Protein AF-A0A959SY36-F1 (afdb_monomer_lite)

Structure (mmCIF, N/CA/C/O backbone):
data_AF-A0A959SY36-F1
#
_entry.id   AF-A0A959SY36-F1
#
loop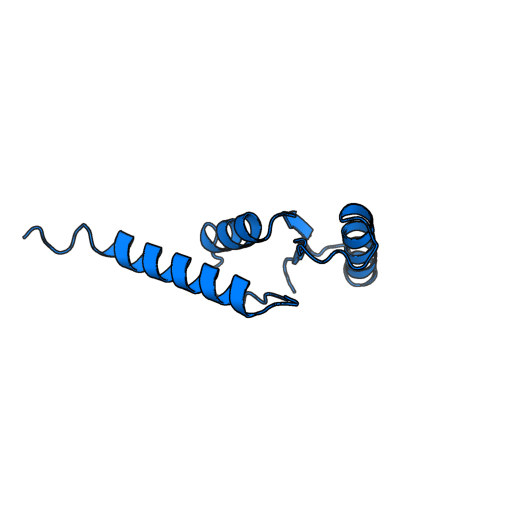_
_atom_site.group_PDB
_atom_site.id
_atom_site.type_symbol
_atom_site.label_atom_id
_atom_site.label_alt_id
_atom_site.label_comp_id
_atom_site.label_asym_id
_atom_site.label_entity_id
_atom_site.label_seq_id
_atom_site.pdbx_PDB_ins_code
_atom_site.Cartn_x
_atom_site.Cartn_y
_atom_site.Cartn_z
_atom_site.occupancy
_atom_site.B_iso_or_equiv
_atom_site.auth_seq_id
_atom_site.auth_comp_id
_atom_site.auth_asym_id
_atom_site.auth_atom_id
_atom_site.pdbx_PDB_model_num
ATOM 1 N N . PHE A 1 1 ? -2.548 -10.957 4.201 1.00 92.38 1 PHE A N 1
ATOM 2 C CA . PHE A 1 1 ? -3.091 -9.589 4.180 1.00 92.38 1 PHE A CA 1
ATOM 3 C C . PHE A 1 1 ? -4.477 -9.668 3.579 1.00 92.38 1 PHE A C 1
ATOM 5 O O . PHE A 1 1 ? -4.628 -10.387 2.599 1.00 92.38 1 PHE A O 1
ATOM 12 N N . ASP A 1 2 ? -5.456 -8.992 4.171 1.00 94.38 2 ASP A N 1
ATOM 13 C CA . ASP A 1 2 ? -6.851 -9.010 3.697 1.00 94.38 2 ASP A CA 1
ATOM 14 C C . ASP A 1 2 ? -7.132 -7.915 2.659 1.00 94.38 2 ASP A C 1
ATOM 16 O O . ASP A 1 2 ? -8.106 -7.985 1.922 1.00 94.38 2 ASP A O 1
ATOM 20 N N . GLU A 1 3 ? -6.267 -6.905 2.594 1.00 95.44 3 GLU A N 1
ATOM 21 C CA . GLU A 1 3 ? -6.270 -5.825 1.613 1.00 95.44 3 GLU A CA 1
ATOM 22 C C . GLU A 1 3 ? -4.825 -5.381 1.391 1.00 95.44 3 GLU A C 1
ATOM 24 O O . GLU A 1 3 ? -4.007 -5.412 2.319 1.00 95.44 3 GLU A O 1
ATOM 29 N N . ILE A 1 4 ? -4.501 -4.989 0.161 1.00 97.25 4 ILE A N 1
ATOM 30 C CA . ILE A 1 4 ? -3.172 -4.509 -0.209 1.00 97.25 4 ILE A CA 1
ATOM 31 C C . ILE A 1 4 ? -3.303 -3.166 -0.927 1.00 97.25 4 ILE A C 1
ATOM 33 O O . ILE A 1 4 ? -4.090 -3.008 -1.858 1.00 97.25 4 ILE A O 1
ATOM 37 N N . ILE A 1 5 ? -2.474 -2.204 -0.527 1.00 96.75 5 ILE A N 1
ATOM 38 C CA . ILE A 1 5 ? -2.291 -0.941 -1.243 1.00 96.75 5 ILE A CA 1
ATOM 39 C C . ILE A 1 5 ? -0.864 -0.930 -1.782 1.00 96.75 5 ILE A C 1
ATOM 41 O O . ILE A 1 5 ? 0.101 -0.942 -1.015 1.00 96.75 5 ILE A O 1
ATOM 45 N N . ILE A 1 6 ? -0.722 -0.915 -3.105 1.00 96.19 6 ILE A N 1
ATOM 46 C CA . ILE A 1 6 ? 0.569 -0.750 -3.767 1.00 96.19 6 ILE A CA 1
ATOM 47 C C . ILE A 1 6 ? 0.871 0.746 -3.843 1.00 96.19 6 ILE A C 1
ATOM 49 O O . ILE A 1 6 ? 0.159 1.505 -4.502 1.00 96.19 6 ILE A O 1
ATOM 53 N N . ARG A 1 7 ? 1.960 1.144 -3.189 1.00 93.25 7 ARG A N 1
ATOM 54 C CA . ARG A 1 7 ? 2.544 2.489 -3.244 1.00 93.25 7 ARG A CA 1
ATOM 55 C C . ARG A 1 7 ? 3.963 2.419 -3.788 1.00 93.25 7 ARG A C 1
ATOM 57 O O . ARG A 1 7 ? 4.625 1.390 -3.646 1.00 93.25 7 ARG A O 1
ATOM 64 N N . CYS A 1 8 ? 4.448 3.505 -4.374 1.00 89.19 8 CYS A N 1
ATOM 65 C CA . CYS A 1 8 ? 5.800 3.576 -4.913 1.00 89.19 8 CYS A CA 1
ATOM 66 C C . CYS A 1 8 ? 6.702 4.428 -4.023 1.00 89.19 8 CYS A C 1
ATOM 68 O O . CYS A 1 8 ? 6.322 5.494 -3.541 1.00 89.19 8 CYS A O 1
ATOM 70 N N . ASP A 1 9 ? 7.926 3.946 -3.834 1.00 81.19 9 ASP A N 1
ATOM 71 C CA . ASP A 1 9 ? 9.001 4.742 -3.257 1.00 81.19 9 ASP A CA 1
ATOM 72 C C . ASP A 1 9 ? 9.619 5.651 -4.332 1.00 81.19 9 ASP A C 1
ATOM 74 O O . ASP A 1 9 ? 9.452 5.425 -5.533 1.00 81.19 9 ASP A O 1
ATOM 78 N N . LYS A 1 10 ? 10.408 6.643 -3.913 1.00 79.75 10 LYS A N 1
ATOM 79 C CA . LYS A 1 10 ? 11.229 7.449 -4.831 1.00 79.75 10 LYS A CA 1
ATOM 80 C C . LYS A 1 10 ? 12.320 6.599 -5.494 1.00 79.75 10 LYS A C 1
ATOM 82 O O . LYS A 1 10 ? 12.790 6.921 -6.583 1.00 79.75 10 LYS A O 1
ATOM 87 N N . ASN A 1 11 ? 12.721 5.509 -4.841 1.00 82.50 11 ASN A N 1
ATOM 88 C CA . ASN A 1 11 ? 13.777 4.615 -5.303 1.00 82.50 11 ASN A CA 1
ATOM 89 C C . ASN A 1 11 ? 13.229 3.483 -6.184 1.00 82.50 11 ASN A C 1
ATOM 91 O O . ASN A 1 11 ? 12.920 2.396 -5.702 1.00 82.50 11 ASN A O 1
ATOM 95 N N . LEU A 1 12 ? 13.185 3.702 -7.5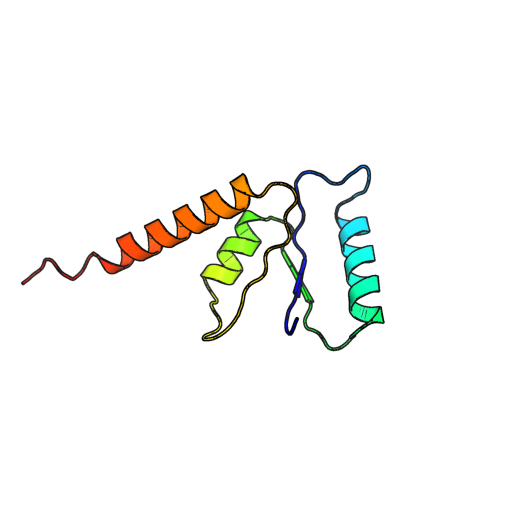01 1.00 86.00 12 LEU A N 1
ATOM 96 C CA . LEU A 1 12 ? 12.664 2.716 -8.463 1.00 86.00 12 LEU A CA 1
ATOM 97 C C . LEU A 1 12 ? 13.701 1.672 -8.934 1.00 86.00 12 LEU A C 1
ATOM 99 O O . LEU A 1 12 ? 13.408 0.832 -9.780 1.00 86.00 12 LEU A O 1
ATOM 103 N N . ARG A 1 13 ? 14.933 1.715 -8.402 1.00 85.56 13 ARG A N 1
ATOM 104 C CA . ARG A 1 13 ? 16.006 0.717 -8.628 1.00 85.56 13 ARG A CA 1
ATOM 105 C C . ARG A 1 13 ? 16.237 0.351 -10.108 1.00 85.56 13 ARG A C 1
ATOM 107 O O . ARG A 1 13 ? 16.503 -0.802 -10.434 1.00 85.56 13 ARG A O 1
ATOM 114 N N . GLY A 1 14 ? 16.152 1.345 -10.995 1.00 90.12 14 GLY A N 1
ATOM 115 C CA . GLY A 1 14 ? 16.389 1.182 -12.434 1.00 90.12 14 GLY A CA 1
ATOM 116 C C . GLY A 1 14 ? 15.204 0.632 -13.237 1.00 90.12 14 GLY A C 1
ATOM 117 O O . GLY A 1 14 ? 15.385 0.307 -14.405 1.00 90.12 14 GLY A O 1
ATOM 118 N N . ARG A 1 15 ? 14.015 0.531 -12.637 1.00 92.31 15 ARG A N 1
ATOM 119 C CA . ARG A 1 15 ? 12.751 0.200 -13.312 1.00 92.31 15 ARG A CA 1
ATOM 120 C C . ARG A 1 15 ? 11.809 1.399 -13.301 1.00 92.31 15 ARG A C 1
ATOM 122 O O . ARG A 1 15 ? 12.035 2.378 -12.591 1.00 92.31 15 ARG A O 1
ATOM 129 N N . THR A 1 16 ? 10.746 1.324 -14.084 1.00 93.31 16 THR A N 1
ATOM 130 C CA . THR A 1 16 ? 9.618 2.256 -13.998 1.00 93.31 16 THR A CA 1
ATOM 131 C C . THR A 1 16 ? 8.672 1.857 -12.863 1.00 93.31 16 THR A C 1
ATOM 133 O O . THR A 1 16 ? 8.652 0.705 -12.422 1.00 93.31 16 THR A O 1
ATOM 136 N N . ALA A 1 17 ? 7.873 2.811 -12.379 1.00 91.62 17 ALA A N 1
ATOM 137 C CA . ALA A 1 17 ? 6.848 2.529 -11.375 1.00 91.62 17 ALA A CA 1
ATOM 138 C C . ALA A 1 17 ? 5.845 1.480 -11.882 1.00 91.62 17 ALA A C 1
ATOM 140 O O . ALA A 1 17 ? 5.544 0.530 -11.164 1.00 91.62 17 ALA A O 1
ATOM 141 N N . ASP A 1 18 ? 5.410 1.601 -13.138 1.00 93.69 18 ASP A N 1
ATOM 142 C CA . ASP A 1 18 ? 4.441 0.692 -13.756 1.00 93.69 18 ASP A CA 1
ATOM 143 C C . ASP A 1 18 ? 4.959 -0.746 -13.846 1.00 93.69 18 ASP A C 1
ATOM 145 O O . ASP A 1 18 ? 4.223 -1.683 -13.543 1.00 93.69 18 ASP A O 1
ATOM 149 N N . GLU A 1 19 ? 6.239 -0.940 -14.185 1.00 94.81 19 GLU A N 1
ATOM 150 C CA . GLU A 1 19 ? 6.858 -2.271 -14.189 1.00 94.81 19 GLU A CA 1
ATOM 151 C C . GLU A 1 19 ? 6.879 -2.894 -12.791 1.00 94.81 19 GLU A C 1
ATOM 153 O O . GLU A 1 19 ? 6.582 -4.077 -12.636 1.00 94.81 19 GLU A O 1
ATOM 158 N N . ILE A 1 20 ? 7.224 -2.114 -11.762 1.00 93.88 20 ILE A N 1
ATOM 159 C CA . ILE A 1 20 ? 7.245 -2.605 -10.378 1.00 93.88 20 ILE A CA 1
ATOM 160 C C . ILE A 1 20 ? 5.826 -2.950 -9.920 1.00 93.88 20 ILE A C 1
ATOM 162 O O . ILE A 1 20 ? 5.612 -4.019 -9.354 1.00 93.88 20 ILE A O 1
ATOM 166 N N . ILE A 1 21 ? 4.854 -2.073 -10.185 1.00 94.88 21 ILE A N 1
ATOM 167 C CA . ILE A 1 21 ? 3.442 -2.303 -9.860 1.00 94.88 21 ILE A CA 1
ATOM 168 C C . ILE A 1 21 ? 2.941 -3.570 -10.561 1.00 94.88 21 ILE A C 1
ATOM 170 O O . ILE A 1 21 ? 2.273 -4.382 -9.926 1.00 94.88 21 ILE A O 1
ATOM 174 N N . GLY A 1 22 ? 3.283 -3.759 -11.837 1.00 96.38 22 GLY A N 1
ATOM 175 C CA . GLY A 1 22 ? 2.923 -4.947 -12.607 1.00 96.38 22 GLY A CA 1
ATOM 176 C C . GLY A 1 22 ? 3.460 -6.232 -11.980 1.00 96.38 22 GLY A C 1
ATOM 177 O O . GLY A 1 22 ? 2.688 -7.153 -11.731 1.00 96.38 22 GLY A O 1
ATOM 178 N N . LEU A 1 23 ? 4.750 -6.260 -11.634 1.00 95.94 23 LEU A N 1
ATOM 179 C CA . LEU A 1 23 ? 5.376 -7.414 -10.975 1.00 95.94 23 LEU A CA 1
ATOM 180 C C . LEU A 1 23 ? 4.757 -7.718 -9.605 1.00 95.94 23 LEU A C 1
ATOM 182 O O . LEU A 1 23 ? 4.580 -8.880 -9.246 1.00 95.94 23 LEU A O 1
ATOM 186 N N . LEU A 1 24 ? 4.426 -6.682 -8.829 1.00 95.81 24 LEU A N 1
ATOM 187 C CA . LEU A 1 24 ? 3.756 -6.856 -7.541 1.00 95.81 24 LEU A CA 1
ATOM 188 C C . LEU A 1 24 ? 2.353 -7.437 -7.720 1.00 95.81 24 LEU A C 1
ATOM 190 O O . LEU A 1 24 ? 2.000 -8.367 -6.999 1.00 95.81 24 LEU A O 1
ATOM 194 N N . LYS A 1 25 ? 1.574 -6.930 -8.683 1.00 96.88 25 LYS A N 1
ATOM 195 C CA . LYS A 1 25 ? 0.244 -7.466 -9.000 1.00 96.88 25 LYS A CA 1
ATOM 196 C C . LYS A 1 25 ? 0.315 -8.927 -9.425 1.00 96.88 25 LYS A C 1
ATOM 198 O O . LYS A 1 25 ? -0.390 -9.738 -8.842 1.00 96.88 25 LYS A O 1
ATOM 203 N N . GLU A 1 26 ? 1.218 -9.268 -10.343 1.00 98.06 26 GLU A N 1
ATOM 204 C CA . GLU A 1 26 ? 1.431 -10.650 -10.790 1.00 98.06 26 GLU A CA 1
ATOM 205 C C . GLU A 1 26 ? 1.739 -11.578 -9.605 1.00 98.06 26 GLU A C 1
ATOM 207 O O . GLU A 1 26 ? 1.107 -12.622 -9.440 1.00 98.06 26 GLU A O 1
ATOM 212 N N . GLY A 1 27 ? 2.666 -11.174 -8.729 1.00 97.69 27 GLY A N 1
ATOM 213 C CA . GLY A 1 27 ? 3.012 -11.946 -7.538 1.00 97.69 27 GLY A CA 1
ATOM 214 C C . GLY A 1 27 ? 1.840 -12.112 -6.566 1.00 97.69 27 GLY A C 1
ATOM 215 O O . GLY A 1 27 ? 1.615 -13.215 -6.069 1.00 97.69 27 GLY A O 1
ATOM 216 N N . ILE A 1 28 ? 1.073 -11.048 -6.316 1.00 97.44 28 ILE A N 1
ATOM 217 C CA . ILE A 1 28 ? -0.100 -11.080 -5.431 1.00 97.44 28 ILE A CA 1
ATOM 218 C C . ILE A 1 28 ? -1.180 -12.007 -6.003 1.00 97.44 28 ILE A C 1
ATOM 220 O O . ILE A 1 28 ? -1.632 -12.917 -5.307 1.00 97.44 28 ILE A O 1
ATOM 224 N N . GLU A 1 29 ? -1.543 -11.817 -7.272 1.00 96.81 29 GLU A N 1
ATOM 225 C CA . GLU A 1 29 ? -2.576 -12.590 -7.970 1.00 96.81 29 GLU A CA 1
ATOM 226 C C . GLU A 1 29 ? -2.205 -14.075 -8.073 1.00 96.81 29 GLU A C 1
ATOM 228 O O . GLU A 1 29 ? -3.076 -14.936 -7.953 1.00 96.81 29 GLU A O 1
ATOM 233 N N . SER A 1 30 ? -0.911 -14.394 -8.211 1.00 98.12 30 SER A N 1
ATOM 234 C CA . SER A 1 30 ? -0.427 -15.782 -8.234 1.00 98.12 30 SER A CA 1
ATOM 235 C C . SER A 1 30 ? -0.653 -16.545 -6.921 1.00 98.12 30 SER A C 1
ATOM 237 O O . SER A 1 30 ? -0.696 -17.775 -6.928 1.00 98.12 30 SER A O 1
ATOM 239 N N . VAL A 1 31 ? -0.791 -15.832 -5.796 1.00 97.38 31 VAL A N 1
ATOM 240 C CA . VAL A 1 31 ? -1.003 -16.421 -4.464 1.00 97.38 31 VAL A CA 1
ATOM 241 C C . VAL A 1 31 ? -2.473 -16.365 -4.066 1.00 97.38 31 VAL A C 1
ATOM 243 O O . VAL A 1 31 ? -3.014 -17.355 -3.577 1.00 97.38 31 VAL A O 1
ATOM 246 N N . ASN A 1 32 ? -3.115 -15.210 -4.241 1.00 96.56 32 ASN A N 1
ATOM 247 C CA . ASN A 1 32 ? -4.530 -15.025 -3.956 1.00 96.56 32 ASN A CA 1
ATOM 248 C C . ASN A 1 32 ? -5.126 -13.976 -4.913 1.00 96.56 32 ASN A C 1
ATOM 250 O O . ASN A 1 32 ? -4.939 -12.783 -4.675 1.00 96.56 32 ASN A O 1
ATOM 254 N N . PRO A 1 33 ? -5.866 -14.383 -5.958 1.00 95.81 33 PRO A N 1
ATOM 255 C CA . PRO A 1 33 ? -6.470 -13.451 -6.911 1.00 95.81 33 PRO A CA 1
ATOM 256 C C . PRO A 1 33 ? -7.659 -12.666 -6.334 1.00 95.81 33 PRO A C 1
ATOM 258 O O . PRO A 1 33 ? -8.034 -11.642 -6.896 1.00 95.81 33 PRO A O 1
ATOM 261 N N . ASP A 1 34 ? -8.238 -13.114 -5.214 1.00 97.06 34 ASP A N 1
ATOM 262 C CA . ASP A 1 34 ? -9.423 -12.492 -4.612 1.00 97.06 34 ASP A CA 1
ATOM 263 C C . ASP A 1 34 ? -9.073 -11.399 -3.589 1.00 97.06 34 ASP A C 1
ATOM 265 O O . ASP A 1 34 ? -9.968 -10.736 -3.059 1.00 97.06 34 ASP A O 1
ATOM 269 N N . VAL A 1 35 ? -7.784 -11.196 -3.275 1.00 97.19 35 VAL A N 1
ATOM 270 C CA . VAL A 1 35 ? -7.380 -10.122 -2.361 1.00 97.19 35 VAL A CA 1
ATOM 271 C C . VAL A 1 35 ? -7.585 -8.760 -3.039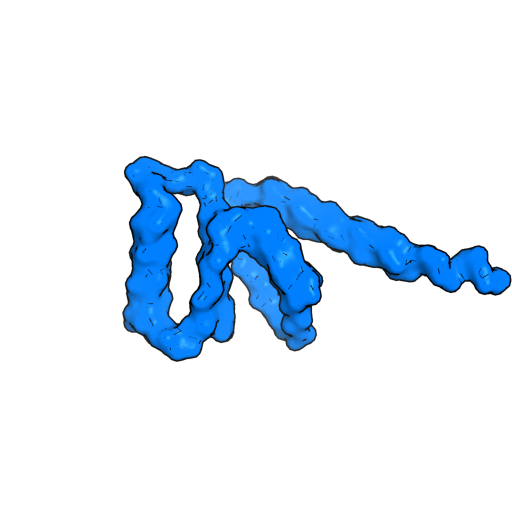 1.00 97.19 35 VAL A C 1
ATOM 273 O O . VAL A 1 35 ? -7.059 -8.532 -4.128 1.00 97.19 35 VAL A O 1
ATOM 276 N N . PRO A 1 36 ? -8.317 -7.814 -2.425 1.00 96.44 36 PRO A N 1
ATOM 277 C CA . PRO A 1 36 ? -8.445 -6.469 -2.964 1.00 96.44 36 PRO A CA 1
ATOM 278 C C . PRO A 1 36 ? -7.084 -5.770 -3.036 1.00 96.44 36 PRO A C 1
ATOM 280 O O . PRO A 1 36 ? -6.381 -5.648 -2.026 1.00 96.44 36 PRO A O 1
ATOM 283 N N . VAL A 1 37 ? -6.737 -5.279 -4.228 1.00 97.25 37 VAL A N 1
ATOM 284 C CA . VAL A 1 37 ? -5.512 -4.511 -4.478 1.00 97.25 37 VAL A CA 1
ATOM 285 C C . VAL A 1 37 ? -5.863 -3.129 -5.017 1.00 97.25 37 VAL A C 1
ATOM 287 O O . VAL A 1 37 ? -6.426 -2.999 -6.104 1.00 97.25 37 VAL A O 1
ATOM 290 N N . ALA A 1 38 ? -5.476 -2.086 -4.287 1.00 96.56 38 ALA A N 1
ATOM 291 C CA . ALA A 1 38 ? -5.515 -0.703 -4.757 1.00 96.56 38 ALA A CA 1
ATOM 292 C C . ALA A 1 38 ? -4.105 -0.217 -5.120 1.00 96.56 38 ALA A C 1
ATOM 294 O O . ALA A 1 38 ? -3.109 -0.701 -4.584 1.00 96.56 38 ALA A O 1
ATOM 295 N N . VAL A 1 39 ? -4.008 0.763 -6.019 1.00 96.88 39 VAL A N 1
ATOM 296 C CA . VAL A 1 39 ? -2.739 1.424 -6.355 1.00 96.88 39 VAL A CA 1
ATOM 297 C C . VAL A 1 39 ? -2.856 2.900 -6.001 1.00 96.88 39 VAL A C 1
ATOM 299 O O . VAL A 1 39 ? -3.649 3.616 -6.604 1.00 96.88 39 VAL A O 1
ATOM 302 N N . ILE A 1 40 ? -2.051 3.344 -5.039 1.00 95.56 40 ILE A N 1
ATOM 303 C CA . ILE A 1 40 ? -1.891 4.752 -4.665 1.00 95.56 40 ILE A CA 1
ATOM 304 C C . ILE A 1 40 ? -0.390 5.025 -4.696 1.00 95.56 40 ILE A C 1
ATOM 306 O O . ILE A 1 40 ? 0.321 4.800 -3.720 1.00 95.56 40 ILE A O 1
ATOM 310 N N . ALA A 1 41 ? 0.116 5.418 -5.867 1.00 91.44 41 ALA A N 1
ATOM 311 C CA . ALA A 1 41 ? 1.554 5.455 -6.132 1.00 91.44 41 ALA A CA 1
ATOM 312 C C . ALA A 1 41 ? 2.306 6.436 -5.219 1.00 91.44 41 ALA A C 1
ATOM 314 O O . ALA A 1 41 ? 3.442 6.163 -4.839 1.00 91.44 41 ALA A O 1
ATOM 315 N N . ASN A 1 42 ? 1.682 7.555 -4.849 1.00 90.38 42 ASN A N 1
ATOM 316 C CA . ASN A 1 42 ? 2.267 8.531 -3.941 1.00 90.38 42 ASN A CA 1
ATOM 317 C C . ASN A 1 42 ? 2.178 8.041 -2.489 1.00 90.38 42 ASN A C 1
ATOM 319 O O . ASN A 1 42 ? 1.093 7.800 -1.965 1.00 90.38 42 ASN A O 1
ATOM 323 N N . GLU A 1 43 ? 3.328 7.941 -1.823 1.00 88.31 43 GLU A N 1
ATOM 324 C CA . GLU A 1 43 ? 3.423 7.506 -0.429 1.00 88.31 43 GLU A CA 1
ATOM 325 C C . GLU A 1 43 ? 2.570 8.342 0.532 1.00 88.31 43 GLU A C 1
ATOM 327 O O . GLU A 1 43 ? 1.853 7.777 1.354 1.00 88.31 43 GLU A O 1
ATOM 332 N N . ASN A 1 44 ? 2.609 9.672 0.422 1.00 89.62 44 ASN A N 1
ATOM 333 C CA . ASN A 1 44 ? 1.859 10.539 1.330 1.00 89.62 44 ASN A CA 1
ATOM 334 C C . ASN A 1 44 ? 0.353 10.366 1.141 1.00 89.62 44 ASN A C 1
ATOM 336 O O . ASN A 1 44 ? -0.373 10.277 2.125 1.00 89.62 44 ASN A O 1
ATOM 340 N N . GLU A 1 45 ? -0.104 10.263 -0.108 1.00 93.50 45 GLU A N 1
ATOM 341 C CA . GLU A 1 45 ? -1.520 10.034 -0.418 1.00 93.50 45 GLU A CA 1
ATOM 342 C C . GLU A 1 45 ? -1.982 8.661 0.082 1.00 93.50 45 GLU A C 1
ATOM 344 O O . GLU A 1 45 ? -3.080 8.540 0.617 1.00 93.50 45 GLU A O 1
ATOM 349 N N . ALA A 1 46 ? -1.137 7.629 -0.023 1.00 93.50 46 ALA A N 1
ATOM 350 C CA . ALA A 1 46 ? -1.448 6.300 0.495 1.00 93.50 46 ALA A CA 1
ATOM 351 C C . ALA A 1 46 ? -1.574 6.302 2.027 1.00 93.50 46 ALA A C 1
ATOM 353 O O . ALA A 1 46 ? -2.509 5.714 2.572 1.00 93.50 46 ALA A O 1
ATOM 354 N N . LEU A 1 47 ? -0.655 6.986 2.721 1.00 91.56 47 LEU A N 1
ATOM 355 C CA . LEU A 1 47 ? -0.691 7.135 4.178 1.00 91.56 47 LEU A CA 1
ATOM 356 C C . LEU A 1 47 ? -1.896 7.965 4.638 1.00 91.56 47 LEU A C 1
ATOM 358 O O . LEU A 1 47 ? -2.553 7.606 5.612 1.00 91.56 47 LEU A O 1
ATOM 362 N N . GLU A 1 48 ? -2.225 9.043 3.929 1.00 93.31 48 GLU A N 1
ATOM 363 C CA . GLU A 1 48 ? -3.410 9.853 4.220 1.00 93.31 48 GLU A CA 1
ATOM 364 C C . GLU A 1 48 ? -4.704 9.075 3.971 1.00 93.31 48 GLU A C 1
ATOM 366 O O . GLU A 1 48 ? -5.618 9.143 4.791 1.00 93.31 48 GLU A O 1
ATOM 371 N N . TYR A 1 49 ? -4.766 8.273 2.905 1.00 94.44 49 TYR A N 1
ATOM 372 C CA . TYR A 1 49 ? -5.920 7.430 2.604 1.00 94.44 49 TYR A CA 1
ATOM 373 C C . TYR A 1 49 ? -6.220 6.435 3.731 1.00 94.44 49 TYR A C 1
ATOM 375 O O . TYR A 1 49 ? -7.366 6.364 4.178 1.00 94.44 49 TYR A O 1
ATOM 383 N N . ILE A 1 50 ? -5.21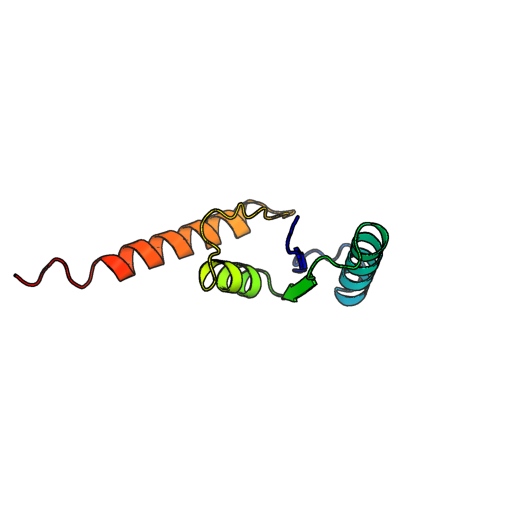1 5.703 4.226 1.00 93.25 50 ILE A N 1
ATOM 384 C CA . ILE A 1 50 ? -5.416 4.738 5.321 1.00 93.25 50 ILE A CA 1
ATOM 385 C C . ILE A 1 50 ? -5.745 5.423 6.649 1.00 93.25 50 ILE A C 1
ATOM 387 O O . ILE A 1 50 ? -6.469 4.848 7.458 1.00 93.25 50 ILE A O 1
ATOM 391 N N . TYR A 1 51 ? -5.244 6.643 6.867 1.00 90.88 51 TYR A N 1
ATOM 392 C CA . TYR A 1 51 ? -5.534 7.420 8.071 1.00 90.88 51 TYR A CA 1
ATOM 393 C C . TYR A 1 51 ? -6.960 7.973 8.070 1.00 90.88 51 TYR A C 1
ATOM 395 O O . TYR A 1 51 ? -7.618 7.985 9.103 1.00 90.88 51 TYR A O 1
ATOM 403 N N . ALA A 1 52 ? -7.449 8.412 6.907 1.00 92.62 52 ALA A N 1
ATOM 404 C CA . ALA A 1 52 ? -8.804 8.930 6.738 1.00 92.62 52 ALA A CA 1
ATOM 405 C C . ALA A 1 52 ? -9.876 7.824 6.707 1.00 92.62 52 ALA A C 1
ATOM 407 O O . ALA A 1 52 ? -11.043 8.095 6.984 1.00 92.62 52 ALA A O 1
ATOM 408 N N . HIS A 1 53 ? -9.491 6.582 6.395 1.00 92.56 53 HIS A N 1
ATOM 409 C CA . HIS A 1 53 ? -10.396 5.431 6.313 1.00 92.56 53 HIS A CA 1
ATOM 410 C C . HIS A 1 53 ? -9.937 4.280 7.227 1.00 92.56 53 HIS A C 1
ATOM 412 O O . HIS A 1 53 ? -9.655 3.174 6.745 1.00 92.56 53 HIS A O 1
ATOM 418 N N . PRO A 1 54 ? -9.839 4.508 8.550 1.00 91.50 54 PRO A N 1
ATOM 419 C CA . PRO A 1 54 ? -9.368 3.485 9.465 1.00 91.50 54 PRO A CA 1
ATOM 420 C C . PRO A 1 54 ? -10.398 2.356 9.577 1.00 91.50 54 PRO A C 1
ATOM 422 O O . PRO A 1 54 ? -11.596 2.580 9.763 1.00 91.50 54 PRO A O 1
ATOM 425 N N . LYS A 1 55 ? -9.928 1.111 9.506 1.00 92.38 55 LYS A N 1
ATOM 426 C CA . LYS A 1 55 ? -10.733 -0.074 9.803 1.00 92.38 55 LYS A CA 1
ATOM 427 C C . LYS A 1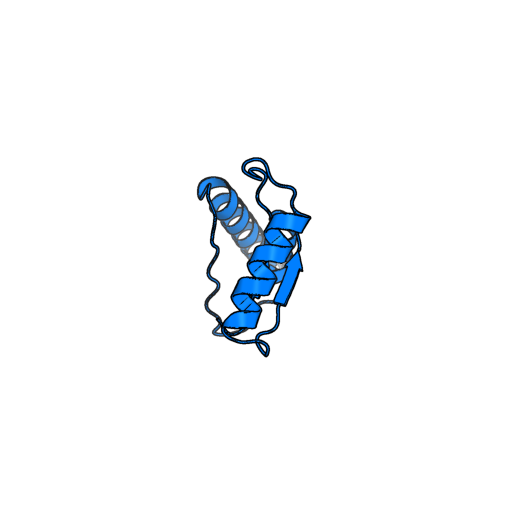 55 ? -10.526 -0.458 11.262 1.00 92.38 55 LYS A C 1
ATOM 429 O O . LYS A 1 55 ? -9.419 -0.808 11.668 1.00 92.38 55 LYS A O 1
ATOM 434 N N . GLN A 1 56 ? -11.595 -0.402 12.055 1.00 92.56 56 GLN A N 1
ATOM 435 C CA . GLN A 1 56 ? -11.534 -0.755 13.473 1.00 92.56 56 GLN A CA 1
ATOM 436 C C . GLN A 1 56 ? -11.005 -2.184 13.656 1.00 92.56 56 GLN A C 1
ATOM 438 O O . GLN A 1 56 ? -11.514 -3.125 13.051 1.00 92.56 56 GLN A O 1
ATOM 443 N N . GLY A 1 57 ? -9.989 -2.342 14.509 1.00 93.56 57 GLY A N 1
ATOM 444 C CA . GLY A 1 57 ? -9.350 -3.635 14.776 1.00 93.56 57 GLY A CA 1
ATOM 445 C C . GLY A 1 57 ? -8.365 -4.109 13.699 1.00 93.56 57 GLY A C 1
ATOM 446 O O . GLY A 1 57 ? -7.834 -5.210 13.827 1.00 93.56 57 GLY A O 1
ATOM 447 N N . ALA A 1 58 ? -8.095 -3.309 12.662 1.00 94.88 58 ALA A N 1
ATOM 448 C CA . ALA A 1 58 ? -7.124 -3.661 11.632 1.00 94.88 58 ALA A CA 1
ATOM 449 C C . ALA A 1 58 ? -5.673 -3.438 12.087 1.00 94.88 58 ALA A C 1
ATOM 451 O O . ALA A 1 58 ? -5.354 -2.485 12.801 1.00 94.88 58 ALA A O 1
ATOM 452 N N . LEU A 1 59 ? -4.776 -4.304 11.606 1.00 94.62 59 LEU A N 1
ATOM 453 C CA . LEU A 1 59 ? -3.329 -4.136 11.708 1.00 94.62 59 LEU A CA 1
ATOM 454 C C . LEU A 1 59 ? -2.779 -3.642 10.367 1.00 94.62 59 LEU A C 1
ATOM 456 O O . LEU A 1 59 ? -2.758 -4.382 9.384 1.00 94.62 59 LEU A O 1
ATOM 460 N N . TYR A 1 60 ? -2.276 -2.412 10.346 1.00 93.12 60 TYR A N 1
ATOM 461 C CA . TYR A 1 60 ? -1.627 -1.837 9.171 1.00 93.12 60 TYR A CA 1
ATOM 462 C C . TYR A 1 60 ? -0.131 -2.164 9.177 1.00 93.12 60 TYR A C 1
ATOM 464 O O . TYR A 1 60 ? 0.580 -1.841 10.127 1.00 93.12 60 TYR A O 1
ATOM 472 N N . THR A 1 61 ? 0.352 -2.795 8.105 1.00 94.06 61 THR A N 1
ATOM 473 C CA . THR A 1 61 ? 1.779 -3.093 7.906 1.00 94.06 61 THR A CA 1
ATOM 474 C C . THR A 1 61 ? 2.315 -2.254 6.755 1.00 94.06 61 THR A C 1
ATOM 476 O O . THR A 1 61 ? 1.866 -2.404 5.622 1.00 94.06 61 THR A O 1
ATOM 479 N N . ILE A 1 62 ? 3.286 -1.384 7.036 1.00 90.62 62 ILE A N 1
ATOM 480 C CA . ILE A 1 62 ? 3.900 -0.508 6.033 1.00 90.62 62 ILE A CA 1
ATOM 481 C C . ILE A 1 62 ? 5.286 -1.053 5.692 1.00 90.62 62 ILE A C 1
ATOM 483 O O . ILE A 1 62 ? 6.200 -1.015 6.513 1.00 90.62 62 ILE A O 1
ATOM 487 N N . MET A 1 63 ? 5.449 -1.549 4.467 1.00 88.94 63 MET A N 1
ATOM 488 C CA . MET A 1 63 ? 6.746 -1.988 3.952 1.00 88.94 63 MET A CA 1
ATOM 489 C C . MET A 1 63 ? 7.441 -0.801 3.279 1.00 88.94 63 MET A C 1
ATOM 491 O O . MET A 1 63 ? 6.983 -0.318 2.240 1.00 88.94 63 MET A O 1
ATOM 495 N N . CYS A 1 64 ? 8.530 -0.308 3.872 1.00 81.81 64 CYS A N 1
ATOM 496 C CA . CYS A 1 64 ? 9.314 0.806 3.338 1.00 81.81 64 CYS A CA 1
ATOM 497 C C . CYS A 1 64 ? 10.822 0.571 3.427 1.00 81.81 64 CYS A C 1
ATOM 499 O O . CYS A 1 64 ? 11.296 -0.136 4.310 1.00 81.81 64 CYS A O 1
ATOM 501 N N . ASP A 1 65 ? 11.552 1.146 2.467 1.00 77.19 65 ASP A N 1
ATOM 502 C CA . ASP A 1 65 ? 13.016 1.064 2.382 1.00 77.19 65 ASP A CA 1
ATOM 503 C C . ASP A 1 65 ? 13.662 2.082 3.339 1.00 77.19 65 ASP A C 1
ATOM 505 O O . ASP A 1 65 ? 14.636 1.789 4.028 1.00 77.19 65 ASP A O 1
ATOM 509 N N . VAL A 1 66 ? 13.057 3.272 3.453 1.00 78.81 66 VAL A N 1
ATOM 510 C CA . VAL A 1 66 ? 13.466 4.328 4.387 1.00 78.81 66 VAL A CA 1
ATOM 511 C C . VAL A 1 66 ? 12.393 4.522 5.457 1.00 78.81 66 VAL A C 1
ATOM 513 O O . VAL A 1 66 ? 11.365 5.150 5.225 1.00 78.81 66 VAL A O 1
ATOM 516 N N . VAL A 1 67 ? 12.661 4.020 6.664 1.00 79.44 67 VAL A N 1
ATOM 517 C CA . VAL A 1 67 ? 11.701 4.036 7.786 1.00 79.44 67 VAL A CA 1
ATOM 518 C C . VAL A 1 67 ? 11.411 5.448 8.311 1.00 79.44 67 VAL A C 1
ATOM 520 O O . VAL A 1 67 ? 10.295 5.721 8.750 1.00 79.44 67 VAL A O 1
ATOM 523 N N . ALA A 1 68 ? 12.395 6.354 8.264 1.00 81.81 68 ALA A N 1
ATOM 524 C CA . ALA A 1 68 ? 12.277 7.689 8.856 1.00 81.81 68 ALA A CA 1
ATOM 525 C C . ALA A 1 68 ? 11.112 8.503 8.263 1.00 81.81 68 ALA A C 1
ATOM 527 O O . ALA A 1 68 ? 10.316 9.052 9.017 1.00 81.81 68 ALA A O 1
ATOM 528 N N . GLY A 1 69 ? 10.958 8.507 6.932 1.00 79.50 69 GLY A N 1
ATOM 529 C CA . GLY A 1 69 ? 9.913 9.288 6.257 1.00 79.50 69 GLY A CA 1
ATOM 530 C C . GLY A 1 69 ? 8.498 8.838 6.625 1.00 79.50 69 GLY A C 1
ATOM 531 O O . GLY A 1 69 ? 7.670 9.656 7.023 1.00 79.50 69 GLY A O 1
ATOM 532 N N . ALA A 1 70 ? 8.247 7.526 6.580 1.00 80.31 70 ALA A N 1
ATOM 533 C CA . ALA A 1 70 ? 6.954 6.966 6.964 1.00 80.31 70 ALA A CA 1
ATOM 534 C C . ALA A 1 70 ? 6.634 7.237 8.443 1.00 80.31 70 ALA A C 1
ATOM 536 O O . ALA A 1 70 ? 5.510 7.608 8.780 1.00 80.31 70 ALA A O 1
ATOM 537 N N . LEU A 1 71 ? 7.621 7.092 9.335 1.00 85.94 71 LEU A N 1
ATOM 538 C CA . LEU A 1 71 ? 7.431 7.340 10.764 1.00 85.94 71 LEU A CA 1
ATOM 539 C C . LEU A 1 71 ? 7.109 8.810 11.056 1.00 85.94 71 LEU A C 1
ATOM 541 O O . LEU A 1 71 ? 6.224 9.086 11.868 1.00 85.94 71 LEU A O 1
ATOM 545 N N . ASP A 1 72 ? 7.803 9.739 10.401 1.00 88.75 72 ASP A N 1
ATOM 546 C CA . ASP A 1 72 ? 7.578 11.173 10.577 1.00 88.75 72 ASP A CA 1
ATOM 547 C C . ASP A 1 72 ? 6.177 11.576 10.105 1.00 88.75 72 ASP A C 1
ATOM 549 O O . ASP A 1 72 ? 5.465 12.256 10.846 1.00 88.75 72 ASP A O 1
ATOM 553 N N . LYS A 1 73 ? 5.715 11.064 8.954 1.00 85.75 73 LYS A N 1
ATOM 554 C CA . LYS A 1 73 ? 4.349 11.330 8.478 1.00 85.75 73 LYS A CA 1
ATOM 555 C C . LYS A 1 73 ? 3.286 10.762 9.421 1.00 85.75 73 LYS A C 1
ATOM 557 O O . LYS A 1 73 ? 2.306 11.439 9.713 1.00 85.75 73 LYS A O 1
ATOM 562 N N . ILE A 1 74 ? 3.475 9.554 9.956 1.00 87.06 74 ILE A N 1
ATOM 563 C CA . ILE A 1 74 ? 2.537 8.972 10.934 1.00 87.06 74 ILE A CA 1
ATOM 564 C C . ILE A 1 74 ? 2.489 9.794 12.230 1.00 87.06 74 ILE A C 1
ATOM 566 O O . ILE A 1 74 ? 1.417 9.965 12.810 1.00 87.06 74 ILE A O 1
ATOM 570 N N . ARG A 1 75 ? 3.629 10.322 12.691 1.00 90.00 75 ARG A N 1
ATOM 571 C CA . ARG A 1 75 ? 3.678 11.208 13.865 1.00 90.00 75 ARG A CA 1
ATOM 572 C C . ARG A 1 75 ? 2.951 12.524 13.615 1.00 90.00 75 ARG A C 1
ATOM 574 O O . ARG A 1 75 ? 2.185 12.943 14.475 1.00 90.00 75 ARG A O 1
ATOM 581 N N . GLU A 1 76 ? 3.162 13.138 12.454 1.00 92.25 76 GLU A N 1
ATOM 582 C CA . GLU A 1 76 ? 2.447 14.346 12.027 1.00 92.25 76 GLU A CA 1
ATOM 583 C C . GLU A 1 76 ? 0.928 14.113 12.011 1.00 92.25 76 GLU A C 1
ATOM 585 O O . GLU A 1 76 ? 0.177 14.908 12.573 1.00 92.25 76 GLU A O 1
ATOM 590 N N . LEU A 1 77 ? 0.475 12.997 11.428 1.00 88.94 77 LEU A N 1
ATOM 591 C CA . LEU A 1 77 ? -0.946 12.644 11.363 1.00 88.94 77 LEU A CA 1
ATOM 592 C C . LEU A 1 77 ? -1.560 12.474 12.762 1.00 88.94 77 LEU A C 1
ATOM 594 O O . LEU A 1 77 ? -2.608 13.060 13.030 1.00 88.94 77 LEU A O 1
ATOM 598 N N . LYS A 1 78 ? -0.867 11.779 13.676 1.00 87.56 78 LYS A N 1
ATOM 599 C CA . LYS A 1 78 ? -1.293 11.644 15.082 1.00 87.56 78 LYS A CA 1
ATOM 600 C C . LYS A 1 78 ? -1.370 12.974 15.817 1.00 87.56 78 LYS A C 1
ATOM 602 O O . LYS A 1 78 ? -2.332 13.233 16.528 1.00 87.56 78 LYS A O 1
ATOM 607 N N . GLN A 1 79 ? -0.373 13.837 15.636 1.00 90.88 79 GLN A N 1
ATOM 608 C CA . GLN A 1 79 ? -0.393 15.170 16.239 1.00 90.88 79 GLN A CA 1
ATOM 609 C C . GLN A 1 79 ? -1.572 15.999 15.725 1.00 90.88 79 GLN A C 1
ATOM 611 O O . GLN A 1 79 ? -2.184 16.733 16.497 1.00 90.88 79 GLN A O 1
ATOM 616 N N . ARG A 1 80 ? -1.902 15.883 14.434 1.00 89.88 80 ARG A N 1
ATOM 617 C CA . ARG A 1 80 ? -3.060 16.560 13.845 1.00 89.88 80 ARG A CA 1
ATOM 618 C C . ARG A 1 80 ? -4.374 16.078 14.457 1.00 89.88 80 ARG A C 1
ATOM 620 O O . ARG A 1 80 ? -5.171 16.923 14.851 1.00 89.88 80 ARG A O 1
ATOM 627 N N . GLU A 1 81 ? -4.552 14.768 14.613 1.00 85.44 81 GLU A N 1
ATOM 628 C CA . GLU A 1 81 ? -5.713 14.183 15.303 1.00 85.44 81 GLU A CA 1
ATOM 629 C C . GLU A 1 81 ? -5.853 14.730 16.736 1.00 85.44 81 GLU A C 1
ATOM 631 O O . GLU A 1 81 ? -6.900 15.259 17.101 1.00 85.44 81 GLU A O 1
ATOM 636 N N . GLU A 1 82 ? -4.771 14.738 17.520 1.00 87.62 82 GLU A N 1
ATOM 637 C CA . GLU A 1 82 ? -4.777 15.265 18.894 1.00 87.62 82 GLU A CA 1
ATOM 638 C C . GLU A 1 82 ? -5.095 16.773 18.984 1.00 87.62 82 GLU A C 1
ATOM 640 O O . GLU A 1 82 ? -5.601 17.253 20.005 1.00 87.62 82 GLU A O 1
ATOM 645 N N . MET A 1 83 ? -4.750 17.553 17.953 1.00 82.75 83 MET A N 1
ATOM 646 C CA . MET A 1 83 ? -5.075 18.982 17.876 1.00 82.75 83 MET A CA 1
ATOM 647 C C . MET A 1 83 ? -6.534 19.218 17.473 1.00 82.75 83 MET A C 1
ATOM 649 O O . MET A 1 83 ? -7.150 20.155 17.982 1.00 82.75 83 MET A O 1
ATOM 653 N N . GLU A 1 84 ? -7.085 18.379 16.596 1.00 74.75 84 GLU A N 1
ATOM 654 C CA . GLU A 1 84 ? -8.479 18.437 16.138 1.00 74.75 84 GLU A CA 1
ATOM 655 C C . GLU A 1 84 ? -9.480 17.940 17.195 1.00 74.75 84 GLU A C 1
ATOM 657 O O . GLU A 1 84 ? -10.617 18.406 17.210 1.00 74.75 84 GLU A O 1
ATOM 662 N N . GLU A 1 85 ? -9.068 17.091 18.142 1.00 60.53 85 GLU A N 1
ATOM 663 C CA . GLU A 1 85 ? -9.897 16.705 19.301 1.00 60.53 85 GLU A CA 1
ATOM 664 C C . GLU A 1 85 ? -9.976 17.789 20.399 1.00 60.53 85 GLU A C 1
ATOM 666 O O . GLU A 1 85 ? -10.900 17.804 21.216 1.00 60.53 85 GLU A O 1
ATOM 671 N N . LYS A 1 86 ? -9.032 18.739 20.432 1.00 57.31 86 LYS A N 1
ATOM 672 C CA . LYS A 1 86 ? -8.949 19.805 21.451 1.00 57.31 86 LYS A CA 1
ATOM 673 C C . LYS A 1 86 ? -9.839 21.063 21.300 1.00 57.31 86 LYS A C 1
ATOM 675 O O . LYS A 1 86 ? -9.926 21.781 22.300 1.00 57.31 86 LYS A O 1
ATOM 680 N N . PRO A 1 87 ? -10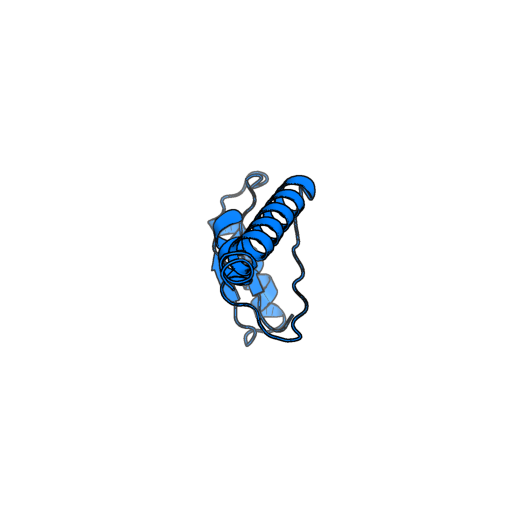.535 21.396 20.191 1.00 48.94 87 PRO A N 1
ATOM 681 C CA . PRO A 1 87 ? -11.226 22.688 20.084 1.00 48.94 87 PRO A CA 1
ATOM 682 C C . PRO A 1 87 ? -12.539 22.851 20.873 1.00 48.94 87 PRO A C 1
ATOM 684 O O . PRO A 1 87 ? -13.072 23.956 20.878 1.00 48.94 87 PRO A O 1
ATOM 687 N N . LEU A 1 88 ? -13.084 21.823 21.541 1.00 54.44 88 LEU A N 1
ATOM 688 C CA . LEU A 1 88 ? -14.386 21.925 22.239 1.00 54.44 88 LEU A CA 1
ATOM 689 C C . LEU A 1 88 ? -14.350 21.752 23.765 1.00 54.44 88 LEU A C 1
ATOM 691 O O . LEU A 1 88 ? -15.376 21.929 24.417 1.00 54.44 88 LEU A O 1
ATOM 695 N N . ALA A 1 89 ? -13.194 21.466 24.366 1.00 56.09 89 ALA A N 1
ATOM 696 C CA . ALA A 1 89 ? -13.100 21.249 25.816 1.00 56.09 89 ALA A CA 1
ATOM 697 C C . ALA A 1 89 ? -12.882 22.534 26.648 1.00 56.09 89 ALA A C 1
ATOM 699 O O . ALA A 1 89 ? -12.780 22.449 27.868 1.00 56.09 89 ALA A O 1
ATOM 700 N N . LEU A 1 90 ? -12.796 23.717 26.021 1.00 55.66 90 LEU A N 1
ATOM 701 C CA . LEU A 1 90 ? -12.455 24.987 26.694 1.00 55.66 90 LEU A CA 1
ATOM 702 C C . LEU A 1 90 ? -13.544 26.071 26.621 1.00 55.66 90 LEU A C 1
ATOM 704 O O . LEU A 1 90 ? -13.262 27.247 26.839 1.00 55.66 90 LEU A O 1
ATOM 708 N N . SER A 1 91 ? -14.795 25.696 26.358 1.00 51.97 91 SER A N 1
ATOM 709 C CA . SER A 1 91 ? -15.929 26.623 26.431 1.00 51.97 91 SER A CA 1
ATOM 710 C C . SER A 1 91 ? -17.033 26.118 27.362 1.00 51.97 91 SER A C 1
ATOM 712 O O . SER A 1 91 ? -18.144 25.894 26.888 1.00 51.97 91 SER A O 1
ATOM 714 N N . GLN A 1 92 ? -16.734 25.930 28.654 1.00 41.69 92 GLN A N 1
ATOM 715 C CA . GLN A 1 92 ? -17.681 26.065 29.778 1.00 41.69 92 GLN A CA 1
ATOM 716 C C . GLN A 1 92 ? -16.935 26.528 31.030 1.00 41.69 92 GLN A C 1
ATOM 718 O O . GLN A 1 92 ? -15.819 26.013 31.263 1.00 41.69 92 GLN A O 1
#

Radius of gyration: 16.6 Å; chains: 1; bounding box: 34×43×44 Å

Foldseek 3Di:
DQAEEDEADPCPPPDDPVVVVVVVLVVVCVVPVPRHYHYDHHPLVVLVVCLVVPDPPDDDDDDDPDPPVVVVSVVVSVVVVVVVVPPPPPDD

Sequence (92 aa):
FDEIIIRCDKNLRGRTADEIIGLLKEGIESVNPDVPVAVIANENEALEYIYAHPKQGALYTIMCDVVAGALDKIRELKQREEMEEKPLALSQ

pLDDT: mean 87.81, std 12.03, range [41.69, 98.12]

Secondary structure (DSSP, 8-state):
--SEEEEE-S--TTS-HHHHHHHHHHHHHHH-TTS-EEEEEEHHHHHHHHHHSPPTT-------S-HHHHHHHHHHHHHHHHHHSGGGTT--